Protein AF-A0A3R7S273-F1 (afdb_monomer_lite)

Structure (mmCIF, N/CA/C/O backbone):
data_AF-A0A3R7S273-F1
#
_entry.id   AF-A0A3R7S273-F1
#
loop_
_atom_site.group_PDB
_atom_site.id
_atom_site.type_symbol
_atom_site.label_atom_id
_atom_site.label_alt_id
_atom_site.label_comp_id
_atom_site.label_asym_id
_atom_site.label_entity_id
_atom_site.label_seq_id
_atom_site.pdbx_PDB_ins_code
_atom_site.Cartn_x
_atom_site.Cartn_y
_atom_site.Cartn_z
_atom_site.occupancy
_atom_site.B_iso_or_equiv
_atom_site.auth_seq_id
_atom_site.auth_comp_id
_atom_site.auth_asym_id
_atom_site.auth_atom_id
_atom_site.pdbx_PDB_model_num
ATOM 1 N N . MET A 1 1 ? -19.172 -91.800 24.899 1.00 38.34 1 MET A N 1
ATOM 2 C CA . MET A 1 1 ? -19.962 -91.313 26.058 1.00 38.34 1 MET A CA 1
ATOM 3 C C . MET A 1 1 ? -20.710 -90.063 25.612 1.00 38.34 1 MET A C 1
ATOM 5 O O . MET A 1 1 ? -20.093 -89.221 24.989 1.00 38.34 1 MET A O 1
ATOM 9 N N . ARG A 1 2 ? -22.051 -90.106 25.592 1.00 43.72 2 ARG A N 1
ATOM 10 C CA . ARG A 1 2 ? -22.961 -89.386 26.519 1.00 43.72 2 ARG A CA 1
ATOM 11 C C . ARG A 1 2 ? -22.810 -87.857 26.447 1.00 43.72 2 ARG A C 1
ATOM 13 O O . ARG A 1 2 ? -21.716 -87.375 26.646 1.00 43.72 2 ARG A O 1
ATOM 20 N N . ARG A 1 3 ? -23.841 -87.020 26.343 1.00 42.00 3 ARG A N 1
ATOM 21 C CA . ARG A 1 3 ? -25.311 -87.077 26.193 1.00 42.00 3 ARG A CA 1
ATOM 22 C C . ARG A 1 3 ? -25.757 -85.602 26.412 1.00 42.00 3 ARG A C 1
ATOM 24 O O . ARG A 1 3 ? -24.990 -84.849 27.001 1.00 42.00 3 ARG A O 1
ATOM 31 N N . ARG A 1 4 ? -27.037 -85.302 26.127 1.00 44.69 4 ARG A N 1
ATOM 32 C CA . ARG A 1 4 ? -27.860 -84.151 26.604 1.00 44.69 4 ARG A CA 1
ATOM 33 C C . ARG A 1 4 ? -27.757 -82.861 25.774 1.00 44.69 4 ARG A C 1
ATOM 35 O O . ARG A 1 4 ? -26.664 -82.426 25.473 1.00 44.69 4 ARG A O 1
ATOM 42 N N . SER A 1 5 ? -28.821 -82.138 25.423 1.00 46.66 5 SER A N 1
ATOM 43 C CA . SER A 1 5 ? -30.291 -82.323 25.420 1.00 46.66 5 SER A CA 1
ATOM 44 C C . SER A 1 5 ? -30.897 -80.983 24.947 1.00 46.66 5 SER A C 1
ATOM 46 O O . SER A 1 5 ? -30.442 -79.940 25.408 1.00 46.66 5 SER A O 1
ATOM 48 N N . LYS A 1 6 ? -31.916 -80.994 24.069 1.00 58.69 6 LYS A N 1
ATOM 49 C CA . LYS A 1 6 ? -32.743 -79.811 23.697 1.00 58.69 6 LYS A CA 1
ATOM 50 C C . LYS A 1 6 ? -33.460 -79.226 24.939 1.00 58.69 6 LYS A C 1
ATOM 52 O O . LYS A 1 6 ? -33.595 -79.973 25.910 1.00 58.69 6 LYS A O 1
ATOM 57 N N . PRO A 1 7 ? -33.965 -77.965 24.933 1.00 58.94 7 PRO A N 1
ATOM 58 C CA . PRO A 1 7 ? -35.408 -77.759 24.663 1.00 58.94 7 PRO A CA 1
ATOM 59 C C . PRO A 1 7 ? -35.717 -76.360 24.004 1.00 58.94 7 PRO A C 1
ATOM 61 O O . PRO A 1 7 ? -34.832 -75.845 23.324 1.00 58.94 7 PRO A O 1
ATOM 64 N N . PRO A 1 8 ? -36.940 -75.768 24.016 1.00 52.12 8 PRO A N 1
ATOM 65 C CA . PRO A 1 8 ? -37.614 -75.271 22.807 1.00 52.12 8 PRO A CA 1
ATOM 66 C C . PRO A 1 8 ? -37.612 -73.730 22.681 1.00 52.12 8 PRO A C 1
ATOM 68 O O . PRO A 1 8 ? -37.527 -73.001 23.670 1.00 52.12 8 PRO A O 1
ATOM 71 N N . ARG A 1 9 ? -37.788 -73.200 21.461 1.00 42.59 9 ARG A N 1
ATOM 72 C CA . ARG A 1 9 ? -38.087 -71.769 21.271 1.00 42.59 9 ARG A CA 1
ATOM 73 C C . ARG A 1 9 ? -39.520 -71.486 21.730 1.00 42.59 9 ARG A C 1
ATOM 75 O O . ARG A 1 9 ? -40.477 -71.894 21.081 1.00 42.59 9 ARG A O 1
ATOM 82 N N . LYS A 1 10 ? -39.636 -70.805 22.871 1.00 44.19 10 LYS A N 1
ATOM 83 C CA . LYS A 1 10 ? -40.882 -70.282 23.438 1.00 44.19 10 LYS A CA 1
ATOM 84 C C . LYS A 1 10 ? -41.565 -69.339 22.442 1.00 44.19 10 LYS A C 1
ATOM 86 O O . LYS A 1 10 ? -40.956 -68.384 21.962 1.00 44.19 10 LYS A O 1
ATOM 91 N N . SER A 1 11 ? -42.831 -69.626 22.167 1.00 45.97 11 SER A N 1
ATOM 92 C CA . SER A 1 11 ? -43.800 -68.737 21.535 1.00 45.97 11 SER A CA 1
ATOM 93 C C . SER A 1 11 ? -44.007 -67.485 22.389 1.00 45.97 11 SER A C 1
ATOM 95 O O . SER A 1 11 ? -44.297 -67.595 23.581 1.00 45.97 11 SER A O 1
ATOM 97 N N . TRP A 1 12 ? -43.888 -66.309 21.779 1.00 47.84 12 TRP A N 1
ATOM 98 C CA . TRP A 1 12 ? -44.319 -65.046 22.376 1.00 47.84 12 TRP A CA 1
ATOM 99 C C . TRP A 1 12 ? -45.792 -64.796 22.020 1.00 47.84 12 TRP A C 1
ATOM 101 O O . TRP A 1 12 ? -46.177 -65.055 20.877 1.00 47.84 12 TRP A O 1
ATOM 111 N N . PRO A 1 13 ? -46.628 -64.321 22.957 1.00 47.59 13 PRO A N 1
ATOM 112 C CA . PRO A 1 13 ? -48.020 -64.016 22.668 1.00 47.59 13 PRO A CA 1
ATOM 113 C C . PRO A 1 13 ? -48.128 -62.742 21.821 1.00 47.59 13 PRO A C 1
ATOM 115 O O . PRO A 1 13 ? -47.469 -61.738 22.092 1.00 47.59 13 PRO A O 1
ATOM 118 N N . LEU A 1 14 ? -48.986 -62.795 20.801 1.00 55.28 14 LEU A N 1
ATOM 119 C CA . LEU A 1 14 ? -49.446 -61.634 20.042 1.00 55.28 14 LEU A CA 1
ATOM 120 C C . LEU A 1 14 ? -50.136 -60.664 21.009 1.00 55.28 14 LEU A C 1
ATOM 122 O O . LEU A 1 14 ? -51.182 -60.988 21.572 1.00 55.28 14 LEU A O 1
ATOM 126 N N . THR A 1 15 ? -49.555 -59.485 21.218 1.00 55.78 15 THR A N 1
ATOM 127 C CA . THR A 1 15 ? -50.212 -58.416 21.970 1.00 55.78 15 THR A CA 1
ATOM 128 C C . THR A 1 15 ? -51.247 -57.693 21.099 1.00 55.78 15 THR A C 1
ATOM 130 O O . THR A 1 15 ? -51.087 -57.610 19.876 1.00 55.78 15 THR A O 1
ATOM 133 N N . PRO A 1 16 ? -52.343 -57.179 21.690 1.00 47.84 16 PRO A N 1
ATOM 134 C CA . PRO A 1 16 ? -53.472 -56.663 20.930 1.00 47.84 16 PRO A CA 1
ATOM 135 C C . PRO A 1 16 ? -53.183 -55.294 20.317 1.00 47.84 16 PRO A C 1
ATOM 137 O O . PRO A 1 16 ? -52.661 -54.384 20.957 1.00 47.84 16 PRO A O 1
ATOM 140 N N . ARG A 1 17 ? -53.630 -55.159 19.070 1.00 51.72 17 ARG A N 1
ATOM 141 C CA . ARG A 1 17 ? -53.709 -53.947 18.254 1.00 51.72 17 ARG A CA 1
ATOM 142 C C . ARG A 1 17 ? -54.440 -52.818 18.995 1.00 51.72 17 ARG A C 1
ATOM 144 O O . ARG A 1 17 ? -55.669 -52.750 18.978 1.00 51.72 17 ARG A O 1
ATOM 151 N N . THR A 1 18 ? -53.693 -51.903 19.603 1.00 53.62 18 THR A N 1
ATOM 152 C CA . THR A 1 18 ? -54.222 -50.632 20.106 1.00 53.62 18 THR A CA 1
ATOM 153 C C . THR A 1 18 ? -54.517 -49.695 18.932 1.00 53.62 18 THR A C 1
ATOM 155 O O . THR A 1 18 ? -53.678 -49.421 18.075 1.00 53.62 18 THR A O 1
ATOM 158 N N . LYS A 1 19 ? -55.777 -49.255 18.856 1.00 56.97 19 LYS A N 1
ATOM 159 C CA . LYS A 1 19 ? -56.311 -48.335 17.846 1.00 56.97 19 LYS A CA 1
ATOM 160 C C . LYS A 1 19 ? -55.627 -46.967 17.970 1.00 56.97 19 LYS A C 1
ATOM 162 O O . LYS A 1 19 ? -55.715 -46.345 19.024 1.00 56.97 19 LYS A O 1
ATOM 167 N N . MET A 1 20 ? -55.020 -46.472 16.891 1.00 51.91 20 MET A N 1
ATOM 168 C CA . MET A 1 20 ? -54.620 -45.063 16.793 1.00 51.91 20 MET A CA 1
ATOM 169 C C . MET A 1 20 ? -55.821 -44.190 16.392 1.00 51.91 20 MET A C 1
ATOM 171 O O . MET A 1 20 ? -56.528 -44.550 15.444 1.00 51.91 20 MET A O 1
ATOM 175 N N . PRO A 1 21 ? -56.070 -43.049 17.062 1.00 52.69 21 PRO A N 1
ATOM 176 C CA . PRO A 1 21 ? -57.055 -42.076 16.619 1.00 52.69 21 PRO A CA 1
ATOM 177 C C . PRO A 1 21 ? -56.496 -41.139 15.535 1.00 52.69 21 PRO A C 1
ATOM 179 O O . PRO A 1 21 ? -55.292 -40.986 15.338 1.00 52.69 21 PRO A O 1
ATOM 182 N N . LYS A 1 22 ? -57.440 -40.575 14.781 1.00 56.62 22 LYS A N 1
ATOM 183 C CA . LYS A 1 22 ? -57.307 -39.935 13.469 1.00 56.62 22 LYS A CA 1
ATOM 184 C C . LYS A 1 22 ? -56.405 -38.692 13.484 1.00 56.62 22 LYS A C 1
ATOM 186 O O . LYS A 1 22 ? -56.585 -37.802 14.307 1.00 56.62 22 LYS A O 1
ATOM 191 N N . ARG A 1 23 ? -55.506 -38.611 12.493 1.00 49.16 23 ARG A N 1
ATOM 192 C CA . ARG A 1 23 ? -54.713 -37.421 12.135 1.00 49.16 23 ARG A CA 1
ATOM 193 C C . ARG A 1 23 ? -55.628 -36.208 11.913 1.00 49.16 23 ARG A C 1
ATOM 195 O O . ARG A 1 23 ? -56.299 -36.140 10.885 1.00 49.16 23 ARG A O 1
ATOM 202 N N . SER A 1 24 ? -55.594 -35.232 12.816 1.00 52.41 24 SER A N 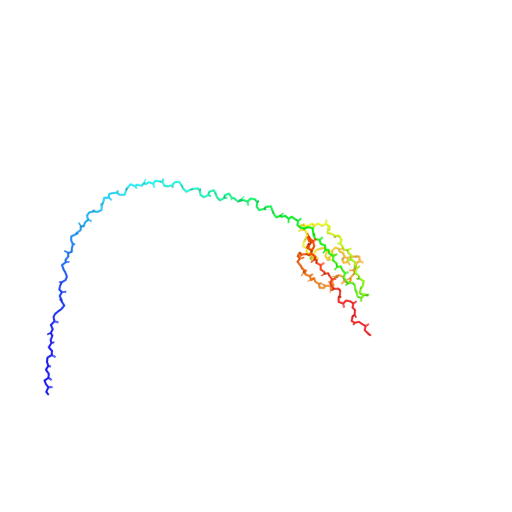1
ATOM 203 C CA . SER A 1 24 ? -55.959 -33.852 12.498 1.00 52.41 24 SER A CA 1
ATOM 204 C C . SER A 1 24 ? -54.761 -33.187 11.823 1.00 52.41 24 SER A C 1
ATOM 206 O O . SER A 1 24 ? -53.676 -33.107 12.399 1.00 52.41 24 SER A O 1
ATOM 208 N N . TRP A 1 25 ? -54.939 -32.742 10.584 1.00 45.00 25 TRP A N 1
ATOM 209 C CA . TRP A 1 25 ? -53.935 -31.958 9.874 1.00 45.00 25 TRP A CA 1
ATOM 210 C C . TRP A 1 25 ? -53.967 -30.528 10.409 1.00 45.00 25 TRP A C 1
ATOM 212 O O . TRP A 1 25 ? -54.717 -29.689 9.914 1.00 45.00 25 TRP A O 1
ATOM 222 N N . SER A 1 26 ? -53.157 -30.245 11.423 1.00 56.56 26 SER A N 1
ATOM 223 C CA . SER A 1 26 ? -52.826 -28.867 11.771 1.00 56.56 26 SER A CA 1
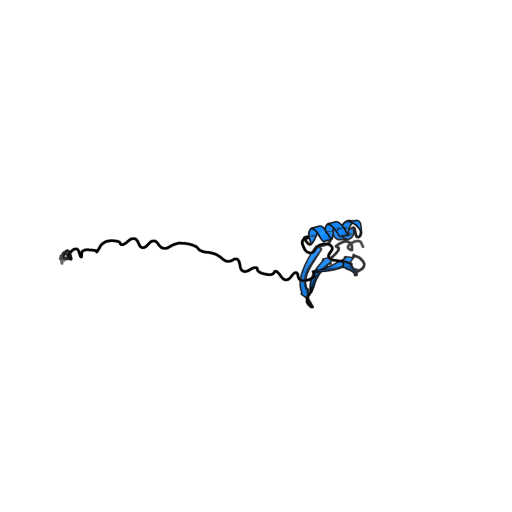ATOM 224 C C . SER A 1 26 ? -51.844 -28.354 10.719 1.00 56.56 26 SER A C 1
ATOM 226 O O . SER A 1 26 ? -50.698 -28.796 10.662 1.00 56.56 26 SER A O 1
ATOM 228 N N . ARG A 1 27 ? -52.312 -27.462 9.837 1.00 49.66 27 ARG A N 1
ATOM 229 C CA . ARG A 1 27 ? -51.443 -26.675 8.953 1.00 49.66 27 ARG A CA 1
ATOM 230 C C . ARG A 1 27 ? -50.545 -25.807 9.830 1.00 49.66 27 ARG A C 1
ATOM 232 O O . ARG A 1 27 ? -51.032 -24.865 10.446 1.00 49.66 27 ARG A O 1
ATOM 239 N N . CYS A 1 28 ? -49.252 -26.097 9.853 1.00 46.44 28 CYS A N 1
ATOM 240 C CA . CYS A 1 28 ? -48.260 -25.141 10.326 1.00 46.44 28 CYS A CA 1
ATOM 241 C C . CYS A 1 28 ? -47.915 -24.207 9.155 1.00 46.44 28 CYS A C 1
ATOM 243 O O . CYS A 1 28 ? -47.469 -24.711 8.119 1.00 46.44 28 CYS A O 1
ATOM 245 N N . PRO A 1 29 ? -48.103 -22.881 9.258 1.00 59.91 29 PRO A N 1
ATOM 246 C CA . PRO A 1 29 ? -47.499 -21.968 8.303 1.00 59.91 29 PRO A CA 1
ATOM 247 C C . PRO A 1 29 ? -45.986 -21.950 8.547 1.00 59.91 29 PRO A C 1
ATOM 249 O O . PRO A 1 29 ? -45.508 -21.554 9.607 1.00 59.91 29 PRO A O 1
ATOM 252 N N . ASN A 1 30 ? -45.236 -22.430 7.558 1.00 65.12 30 ASN A N 1
ATOM 253 C CA . ASN A 1 30 ? -43.800 -22.224 7.463 1.00 65.12 30 ASN A CA 1
ATOM 254 C C . ASN A 1 30 ? -43.569 -20.834 6.874 1.00 65.12 30 ASN A C 1
ATOM 256 O O . ASN A 1 30 ? -43.843 -20.618 5.697 1.00 65.12 30 ASN A O 1
ATOM 260 N N . MET A 1 31 ? -43.058 -19.917 7.686 1.00 58.56 31 MET A N 1
ATOM 261 C CA . MET A 1 31 ? -42.386 -18.722 7.198 1.00 58.56 31 MET A CA 1
ATOM 262 C C . MET A 1 31 ? -41.191 -18.459 8.109 1.00 58.56 31 MET A C 1
ATOM 264 O O . MET A 1 31 ? -41.259 -17.666 9.044 1.00 58.56 31 MET A O 1
ATOM 268 N N . AS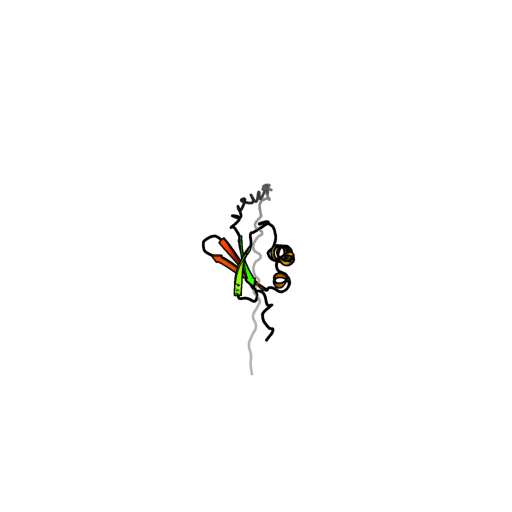N A 1 32 ? -40.082 -19.145 7.825 1.00 65.62 32 ASN A N 1
ATOM 269 C CA . ASN A 1 32 ? -38.756 -18.646 8.174 1.00 65.62 32 ASN A CA 1
ATOM 270 C C . ASN A 1 32 ? -38.567 -17.282 7.487 1.00 65.62 32 ASN A C 1
ATOM 272 O O . ASN A 1 32 ? -37.988 -17.193 6.408 1.00 65.62 32 ASN A O 1
ATOM 276 N N . HIS A 1 33 ? -39.057 -16.204 8.101 1.00 54.75 33 HIS A N 1
ATOM 277 C CA . HIS A 1 33 ? -38.485 -14.885 7.872 1.00 54.75 33 HIS A CA 1
ATOM 278 C C . HIS A 1 33 ? -37.143 -14.887 8.583 1.00 54.75 33 HIS A C 1
ATOM 280 O O . HIS A 1 33 ? -37.020 -14.507 9.745 1.00 54.75 33 HIS A O 1
ATOM 286 N N . GLN A 1 34 ? -36.130 -15.384 7.882 1.00 60.56 34 GLN A N 1
ATOM 287 C CA . GLN A 1 34 ? -34.754 -15.138 8.252 1.00 60.56 34 GLN A CA 1
ATOM 288 C C . GLN A 1 34 ? -34.523 -13.649 7.983 1.00 60.56 34 GLN A C 1
ATOM 290 O O . GLN A 1 34 ? -34.140 -13.241 6.890 1.00 60.56 34 GLN A O 1
ATOM 295 N N . THR A 1 35 ? -34.875 -12.807 8.955 1.00 61.72 35 THR A N 1
ATOM 296 C CA . THR A 1 35 ? -34.437 -11.417 8.990 1.00 61.72 35 THR A CA 1
ATOM 297 C C . THR A 1 35 ? -32.919 -11.461 9.007 1.00 61.72 35 THR A C 1
ATOM 299 O O . THR A 1 35 ? -32.323 -11.760 10.041 1.00 61.72 35 THR A O 1
ATOM 302 N N . PHE A 1 36 ? -32.298 -11.236 7.848 1.00 62.59 36 PHE A N 1
ATOM 303 C CA . PHE A 1 36 ? -30.880 -10.930 7.754 1.00 62.59 36 PHE A CA 1
ATOM 304 C C . PHE A 1 36 ? -30.678 -9.636 8.535 1.00 62.59 36 PHE A C 1
ATOM 306 O O . PHE A 1 36 ? -30.912 -8.536 8.034 1.00 62.59 36 PHE A O 1
ATOM 313 N N . SER A 1 37 ? -30.326 -9.783 9.811 1.00 60.62 37 SER A N 1
ATOM 314 C CA . SER A 1 37 ? -29.750 -8.723 10.616 1.00 60.62 37 SER A CA 1
ATOM 315 C C . SER A 1 37 ? -28.652 -8.107 9.764 1.00 60.62 37 SER A C 1
ATOM 317 O O . SER A 1 37 ? -27.694 -8.789 9.401 1.00 60.62 37 SER A O 1
ATOM 319 N N . LYS A 1 38 ? -28.849 -6.851 9.371 1.00 52.19 38 LYS A N 1
ATOM 320 C CA . LYS A 1 38 ? -27.900 -6.040 8.620 1.00 52.19 38 LYS A CA 1
ATOM 321 C C . LYS A 1 38 ? -26.614 -5.981 9.442 1.00 52.19 38 LYS A C 1
ATOM 323 O O . LYS A 1 38 ? -26.494 -5.143 10.329 1.00 52.19 38 LYS A O 1
ATOM 328 N N . MET A 1 39 ? -25.698 -6.921 9.208 1.00 59.75 39 MET A N 1
ATOM 329 C CA . MET A 1 39 ? -24.335 -6.845 9.711 1.00 59.75 39 MET A CA 1
ATOM 330 C C . MET A 1 39 ? -23.768 -5.587 9.061 1.00 59.75 39 MET A C 1
ATOM 332 O O . MET A 1 39 ? -23.473 -5.573 7.868 1.00 59.75 39 MET A O 1
ATOM 336 N N . GLN A 1 40 ? -23.744 -4.485 9.808 1.00 55.34 40 GLN A N 1
ATOM 337 C CA . GLN A 1 40 ? -22.987 -3.314 9.409 1.00 55.34 40 GLN A CA 1
ATOM 338 C C . GLN A 1 40 ? -21.531 -3.742 9.516 1.00 55.34 40 GLN A C 1
ATOM 340 O O . GLN A 1 40 ? -20.963 -3.758 10.604 1.00 55.34 40 GLN A O 1
ATOM 345 N N . ILE A 1 41 ? -20.969 -4.196 8.397 1.00 58.97 41 ILE A N 1
ATOM 346 C CA . ILE A 1 41 ? -19.527 -4.326 8.248 1.00 58.97 41 ILE A CA 1
ATOM 347 C C . ILE A 1 41 ? -19.019 -2.905 8.477 1.00 58.97 41 ILE A C 1
ATOM 349 O O . ILE A 1 41 ? -19.278 -2.010 7.676 1.00 58.97 41 ILE A O 1
ATOM 353 N N . ALA A 1 42 ? -18.445 -2.655 9.650 1.00 59.62 42 ALA A N 1
ATOM 354 C CA . ALA A 1 42 ? -17.774 -1.399 9.904 1.00 59.62 42 ALA A CA 1
ATOM 355 C C . ALA A 1 42 ? -16.610 -1.354 8.912 1.00 59.62 42 ALA A C 1
ATOM 357 O O . ALA A 1 42 ? -15.701 -2.178 9.010 1.00 59.62 42 ALA A O 1
ATOM 358 N N . ASN A 1 43 ? -16.680 -0.461 7.922 1.00 65.69 43 ASN A N 1
ATOM 359 C CA . ASN A 1 43 ? -15.575 -0.231 7.000 1.00 65.69 43 ASN A CA 1
ATOM 360 C C . ASN A 1 43 ? -14.420 0.344 7.820 1.00 65.69 43 ASN A C 1
ATOM 362 O O . ASN A 1 43 ? -14.380 1.539 8.106 1.00 65.69 43 ASN A O 1
ATOM 366 N N . ILE A 1 44 ? -13.529 -0.535 8.269 1.00 78.31 44 ILE A N 1
ATOM 367 C CA . ILE A 1 44 ? -12.267 -0.142 8.879 1.00 78.31 44 ILE A CA 1
ATOM 368 C C . ILE A 1 44 ? -11.433 0.514 7.787 1.00 78.31 44 ILE A C 1
ATOM 370 O O . ILE A 1 44 ? -11.264 -0.046 6.703 1.00 78.31 44 ILE A O 1
ATOM 374 N N . THR A 1 45 ? -10.923 1.706 8.077 1.00 82.75 45 THR A N 1
ATOM 375 C CA . THR A 1 45 ? -10.033 2.428 7.174 1.00 82.75 45 THR A CA 1
ATOM 376 C C . THR A 1 45 ? -8.768 1.606 6.960 1.00 82.75 45 THR A C 1
ATOM 378 O O . THR A 1 45 ? -8.094 1.224 7.923 1.00 82.75 45 THR A O 1
ATOM 381 N N . ARG A 1 46 ? -8.448 1.310 5.700 1.00 87.06 46 ARG A N 1
ATOM 382 C CA . ARG A 1 46 ? -7.244 0.560 5.347 1.00 87.06 46 ARG A CA 1
ATOM 383 C C . ARG A 1 46 ? -6.086 1.528 5.182 1.00 87.06 46 ARG A C 1
ATOM 385 O O . ARG A 1 46 ? -6.253 2.627 4.658 1.00 87.06 46 ARG A O 1
ATOM 392 N N . LYS A 1 47 ? -4.914 1.123 5.654 1.00 89.44 47 LYS A N 1
ATOM 393 C CA . LYS A 1 47 ? -3.680 1.891 5.543 1.00 89.44 47 LYS A CA 1
ATOM 394 C C . LYS A 1 47 ? -2.650 1.049 4.809 1.00 89.44 47 LYS A C 1
ATOM 396 O O . LYS A 1 47 ? -2.277 -0.029 5.270 1.00 89.44 47 LYS A O 1
ATOM 401 N N . TYR A 1 48 ? -2.191 1.549 3.669 1.00 90.12 48 TYR A N 1
ATOM 402 C CA . TYR A 1 48 ? -1.226 0.853 2.833 1.00 90.12 48 TYR A CA 1
ATOM 403 C C . TYR A 1 48 ? 0.173 1.435 3.033 1.00 90.12 48 TYR A C 1
ATOM 405 O O . TYR A 1 48 ? 0.380 2.643 2.961 1.00 90.12 48 TYR A O 1
ATOM 413 N N . LEU A 1 49 ? 1.146 0.565 3.289 1.00 90.88 49 LEU A N 1
ATOM 414 C CA . LEU A 1 49 ? 2.541 0.932 3.518 1.00 90.88 49 LEU A CA 1
ATOM 415 C C . LEU A 1 49 ? 3.426 0.246 2.486 1.00 90.88 49 LEU A C 1
ATOM 417 O O . LEU A 1 49 ? 3.666 -0.957 2.554 1.00 90.88 49 LEU A O 1
ATOM 421 N N . PHE A 1 50 ? 3.946 1.011 1.539 1.00 90.12 50 PHE A N 1
ATOM 422 C CA . PHE A 1 50 ? 4.888 0.522 0.546 1.00 90.12 50 PHE A CA 1
ATOM 423 C C . PHE A 1 50 ? 6.327 0.661 1.045 1.00 90.12 50 PHE A C 1
ATOM 425 O O . PHE A 1 50 ? 6.769 1.737 1.435 1.00 90.12 50 PHE A O 1
ATOM 432 N N . LEU A 1 51 ? 7.063 -0.447 1.040 1.00 87.19 51 LEU A N 1
ATOM 433 C CA . LEU A 1 51 ? 8.489 -0.516 1.331 1.00 87.19 51 LEU A CA 1
ATOM 434 C C . LEU A 1 51 ? 9.247 -0.685 0.015 1.00 87.19 51 LEU A C 1
ATOM 436 O O . LEU A 1 51 ? 9.253 -1.781 -0.553 1.00 87.19 51 LEU A O 1
ATOM 440 N N . ASN A 1 52 ? 9.902 0.381 -0.448 1.00 81.69 52 ASN A N 1
ATOM 441 C CA . ASN A 1 52 ? 10.741 0.308 -1.642 1.00 81.69 52 ASN A CA 1
ATOM 442 C C . ASN A 1 52 ? 12.098 -0.372 -1.339 1.00 81.69 52 ASN A C 1
ATOM 444 O O . ASN A 1 52 ? 12.509 -0.505 -0.183 1.00 81.69 52 ASN A O 1
ATOM 448 N N . GLY A 1 53 ? 12.832 -0.761 -2.382 1.00 72.06 53 GLY A N 1
ATOM 449 C CA . GLY A 1 53 ? 14.175 -1.340 -2.333 1.00 72.06 53 GLY A CA 1
ATOM 450 C C . GLY A 1 53 ? 15.196 -0.524 -1.540 1.00 72.06 53 GLY A C 1
ATOM 451 O O . GLY A 1 53 ? 16.066 -1.090 -0.882 1.00 72.06 53 GLY A O 1
ATOM 452 N N . ASN A 1 54 ? 15.031 0.800 -1.505 1.00 76.69 54 ASN A N 1
ATOM 453 C CA . ASN A 1 54 ? 15.860 1.716 -0.713 1.00 76.69 54 ASN A CA 1
ATOM 454 C C . ASN A 1 54 ? 15.480 1.764 0.780 1.00 76.69 54 ASN A C 1
ATOM 456 O O . ASN A 1 54 ? 15.986 2.604 1.518 1.00 76.69 54 ASN A O 1
ATOM 460 N N . ARG A 1 55 ? 14.592 0.870 1.245 1.00 73.06 55 ARG A N 1
ATOM 461 C CA . ARG A 1 55 ? 13.996 0.861 2.599 1.00 73.06 55 ARG A CA 1
ATOM 462 C C . ARG A 1 55 ? 13.191 2.119 2.933 1.00 73.06 55 ARG A C 1
ATOM 464 O O . ARG A 1 55 ? 12.909 2.378 4.103 1.00 73.06 55 ARG A O 1
ATOM 471 N N . GLU A 1 56 ? 12.796 2.872 1.916 1.00 83.12 56 GLU A N 1
ATOM 472 C CA . GLU A 1 56 ? 11.878 3.992 2.067 1.00 83.12 56 GLU A CA 1
ATOM 473 C C . GLU A 1 56 ? 10.460 3.463 2.273 1.00 83.12 56 GLU A C 1
ATOM 475 O O . GLU A 1 56 ? 10.012 2.559 1.563 1.00 83.12 56 GLU A O 1
ATOM 480 N N . LYS A 1 57 ? 9.780 4.011 3.283 1.00 87.25 57 LYS A N 1
ATOM 481 C CA . LYS A 1 57 ? 8.372 3.743 3.570 1.00 87.25 57 LYS A CA 1
ATOM 482 C C . LYS A 1 57 ? 7.537 4.848 2.950 1.00 87.25 57 LYS A C 1
ATOM 484 O O . LYS A 1 57 ? 7.703 6.009 3.311 1.00 87.25 57 LYS A O 1
ATOM 489 N N . ILE A 1 58 ? 6.641 4.469 2.058 1.00 89.00 58 ILE A N 1
ATOM 490 C CA . ILE A 1 58 ? 5.695 5.363 1.406 1.00 89.00 58 ILE A CA 1
ATOM 491 C C . ILE A 1 58 ? 4.306 4.951 1.879 1.00 89.00 58 ILE A C 1
ATOM 493 O O . ILE A 1 58 ? 3.916 3.792 1.744 1.00 89.00 58 ILE A O 1
ATOM 497 N N . GLU A 1 59 ? 3.575 5.887 2.473 1.00 90.25 59 GLU A N 1
ATOM 498 C CA . GLU A 1 59 ? 2.169 5.671 2.805 1.00 90.25 59 GLU A CA 1
ATOM 499 C C . GLU A 1 59 ? 1.341 5.862 1.533 1.00 90.25 59 GLU A C 1
ATOM 501 O O . GLU A 1 59 ? 1.470 6.878 0.852 1.00 90.25 59 GLU A O 1
ATOM 506 N N . LEU A 1 60 ? 0.534 4.861 1.190 1.00 88.81 60 LEU A N 1
ATOM 507 C CA . LEU A 1 60 ? -0.380 4.909 0.056 1.00 88.81 60 LEU A CA 1
ATOM 508 C C . LEU A 1 60 ? -1.801 5.113 0.576 1.00 88.81 60 LEU A C 1
ATOM 510 O O . LEU A 1 60 ? -2.213 4.498 1.566 1.00 88.81 60 LEU A O 1
ATOM 514 N N . GLU A 1 61 ? -2.545 5.979 -0.102 1.00 85.31 61 GLU A N 1
ATOM 515 C CA . GLU A 1 61 ? -3.948 6.216 0.210 1.00 85.31 61 GLU A CA 1
ATOM 516 C C . GLU A 1 61 ? -4.811 5.047 -0.273 1.00 85.31 61 GLU A C 1
ATOM 518 O O . GLU A 1 61 ? -4.540 4.401 -1.289 1.00 85.31 61 GLU A O 1
ATOM 523 N N . ASP A 1 62 ? -5.872 4.761 0.476 1.00 83.69 62 ASP A N 1
ATOM 524 C CA . ASP A 1 62 ? -6.891 3.819 0.035 1.00 83.69 62 ASP A CA 1
ATOM 525 C C . ASP A 1 62 ? -7.837 4.534 -0.935 1.00 83.69 62 ASP A C 1
ATOM 527 O O . ASP A 1 62 ? -8.708 5.298 -0.521 1.00 83.69 62 ASP A O 1
ATOM 531 N N . ILE A 1 63 ? -7.624 4.321 -2.234 1.00 84.44 63 ILE A N 1
ATOM 532 C CA . ILE A 1 63 ? -8.396 4.972 -3.305 1.00 84.44 63 ILE A CA 1
ATOM 533 C C . ILE A 1 63 ? -9.859 4.529 -3.268 1.00 84.44 63 ILE A C 1
ATOM 535 O O . ILE A 1 63 ? -10.759 5.321 -3.543 1.00 84.44 63 ILE A O 1
ATOM 539 N N . ASP A 1 64 ? -10.092 3.254 -2.953 1.00 81.00 64 ASP A N 1
ATOM 540 C CA . ASP A 1 64 ? -11.425 2.674 -2.926 1.00 81.00 64 ASP A CA 1
ATOM 541 C C . ASP A 1 64 ? -11.480 1.506 -1.927 1.00 81.00 64 ASP A C 1
ATOM 543 O O . ASP A 1 64 ? -10.854 0.472 -2.179 1.00 81.00 64 ASP A O 1
ATOM 547 N N . PRO A 1 65 ? -12.256 1.616 -0.831 1.00 75.81 65 PRO A N 1
ATOM 548 C CA . PRO A 1 65 ? -12.384 0.571 0.183 1.00 75.81 65 PRO A CA 1
ATOM 549 C C . PRO A 1 65 ? -13.008 -0.735 -0.342 1.00 75.81 65 PRO A C 1
ATOM 551 O O . PRO A 1 65 ? -12.809 -1.785 0.271 1.00 75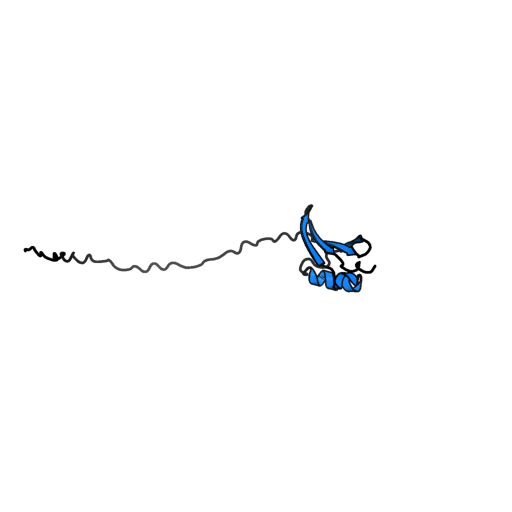.81 65 PRO A O 1
ATOM 554 N N . GLU A 1 66 ? -13.739 -0.707 -1.463 1.00 80.31 66 GLU A N 1
ATOM 555 C CA . GLU A 1 66 ? -14.287 -1.908 -2.112 1.00 80.31 66 GLU A CA 1
ATOM 556 C C . GLU A 1 66 ? -13.247 -2.617 -2.994 1.00 80.31 66 GLU A C 1
ATOM 558 O O . GLU A 1 66 ? -13.391 -3.798 -3.325 1.00 80.31 66 GLU A O 1
ATOM 563 N N . MET A 1 67 ? -12.163 -1.924 -3.353 1.00 82.69 67 MET A N 1
ATOM 564 C CA . MET A 1 67 ? -11.099 -2.462 -4.189 1.00 82.69 67 MET A CA 1
ATOM 565 C C . MET A 1 67 ? -10.210 -3.430 -3.402 1.00 82.69 67 MET A C 1
ATOM 567 O O . MET A 1 67 ? -9.802 -3.154 -2.275 1.00 82.69 67 MET A O 1
ATOM 571 N N . GLY A 1 68 ? -9.882 -4.579 -3.997 1.00 84.12 68 GLY A N 1
ATOM 572 C CA . GLY A 1 68 ? -8.943 -5.537 -3.407 1.00 84.12 68 GLY A CA 1
ATOM 573 C C . GLY A 1 68 ? -7.500 -5.019 -3.391 1.00 84.12 68 GLY A C 1
ATOM 574 O O . GLY A 1 68 ? -7.119 -4.185 -4.213 1.00 84.12 68 GLY A O 1
ATOM 575 N N . HIS A 1 69 ? -6.673 -5.563 -2.495 1.00 86.88 69 HIS A N 1
ATOM 576 C CA . HIS A 1 69 ? -5.272 -5.148 -2.327 1.00 86.88 69 HIS A CA 1
ATOM 577 C C . HIS A 1 69 ? -4.458 -5.238 -3.630 1.00 86.88 69 HIS A C 1
ATOM 579 O O . HIS A 1 69 ? -3.666 -4.350 -3.926 1.00 86.88 69 HIS A O 1
ATOM 585 N N . GLU A 1 70 ? -4.696 -6.275 -4.438 1.00 86.44 70 GLU A N 1
ATOM 586 C CA . GLU A 1 70 ? -4.033 -6.490 -5.733 1.00 86.44 70 GLU A CA 1
ATOM 587 C C . GLU A 1 70 ? -4.303 -5.354 -6.724 1.00 86.44 70 GLU A C 1
ATOM 589 O O . GLU A 1 70 ? -3.411 -4.934 -7.454 1.00 86.44 70 GLU A O 1
ATOM 594 N N . ARG A 1 71 ? -5.527 -4.819 -6.731 1.00 88.19 71 ARG A N 1
ATOM 595 C CA . ARG A 1 71 ? -5.915 -3.731 -7.632 1.00 88.19 71 ARG A CA 1
ATOM 596 C C . ARG A 1 71 ? -5.344 -2.391 -7.194 1.00 88.19 71 ARG A C 1
ATOM 598 O O . ARG A 1 71 ? -4.939 -1.609 -8.047 1.00 88.19 71 ARG A O 1
ATOM 605 N N . ILE A 1 72 ? -5.245 -2.156 -5.887 1.00 89.00 72 ILE A N 1
ATOM 606 C CA . ILE A 1 72 ? -4.538 -0.986 -5.353 1.00 89.00 72 ILE A CA 1
ATOM 607 C C . ILE A 1 72 ? -3.051 -1.068 -5.704 1.00 89.00 72 ILE A C 1
ATOM 609 O O . ILE A 1 72 ? -2.478 -0.098 -6.196 1.00 89.00 72 ILE A O 1
ATOM 613 N N . MET A 1 73 ? -2.443 -2.244 -5.543 1.00 89.00 73 MET A N 1
ATOM 614 C CA . MET A 1 73 ? -1.061 -2.493 -5.952 1.00 89.00 73 MET A CA 1
ATOM 615 C C . MET A 1 73 ? -0.859 -2.247 -7.454 1.00 89.00 73 MET A C 1
ATOM 617 O O . MET A 1 73 ? 0.078 -1.551 -7.833 1.00 89.00 73 MET A O 1
ATOM 621 N N . GLU A 1 74 ? -1.754 -2.750 -8.307 1.00 89.38 74 GLU A N 1
ATOM 622 C CA . GLU A 1 74 ? -1.715 -2.520 -9.755 1.00 89.38 74 GLU A CA 1
ATOM 623 C C . GLU A 1 74 ? -1.877 -1.032 -10.104 1.00 89.38 74 GLU A C 1
ATOM 625 O O . GLU A 1 74 ? -1.124 -0.514 -10.926 1.00 89.38 74 GLU A O 1
ATOM 630 N N . HIS A 1 75 ? -2.786 -0.314 -9.441 1.00 91.06 75 HIS A N 1
ATOM 631 C CA . HIS A 1 75 ? -2.975 1.122 -9.652 1.00 91.06 75 HIS A CA 1
ATOM 632 C C . HIS A 1 75 ? -1.697 1.912 -9.348 1.00 91.06 75 HIS A C 1
ATOM 634 O O . HIS A 1 75 ? -1.219 2.689 -10.176 1.00 91.06 75 HIS A O 1
ATOM 640 N N . TYR A 1 76 ? -1.109 1.679 -8.174 1.00 89.31 76 TYR A N 1
ATOM 641 C CA . TYR A 1 76 ? 0.112 2.365 -7.765 1.00 89.31 76 TYR A CA 1
ATOM 642 C C . TYR A 1 76 ? 1.360 1.852 -8.491 1.00 89.31 76 TYR A C 1
ATOM 644 O O . TYR A 1 76 ? 2.372 2.551 -8.503 1.00 89.31 76 TYR A O 1
ATOM 652 N N . SER A 1 77 ? 1.297 0.698 -9.162 1.00 89.19 77 SER A N 1
ATOM 653 C CA . SER A 1 77 ? 2.410 0.173 -9.961 1.00 89.19 77 SER A CA 1
ATOM 654 C C . SER A 1 77 ? 2.792 1.064 -11.148 1.00 89.19 77 SER A C 1
ATOM 656 O O . SER A 1 77 ? 3.940 1.041 -11.590 1.00 89.19 77 SER A O 1
ATOM 658 N N . ALA A 1 78 ? 1.862 1.903 -11.620 1.00 89.00 78 ALA A N 1
ATOM 659 C CA . ALA A 1 78 ? 2.138 2.921 -12.631 1.00 89.00 78 ALA A CA 1
ATOM 660 C C . ALA A 1 78 ? 3.067 4.038 -12.115 1.00 89.00 78 ALA A C 1
ATOM 662 O O . ALA A 1 78 ? 3.776 4.657 -12.906 1.00 89.00 78 ALA A O 1
ATOM 663 N N . LEU A 1 79 ? 3.062 4.293 -10.800 1.00 89.06 79 LEU A N 1
ATOM 664 C CA . LEU A 1 79 ? 3.918 5.279 -10.133 1.00 89.06 79 LEU A CA 1
ATOM 665 C C . LEU A 1 79 ? 5.184 4.638 -9.554 1.00 89.06 79 LEU A C 1
ATOM 667 O O . LEU A 1 79 ? 6.266 5.209 -9.661 1.00 89.06 79 LEU A O 1
ATOM 671 N N . TYR A 1 80 ? 5.044 3.447 -8.972 1.00 88.19 80 TYR A N 1
ATOM 672 C CA . TYR A 1 80 ? 6.115 2.683 -8.340 1.00 88.19 80 TYR A CA 1
ATOM 673 C C . TYR A 1 80 ? 6.217 1.309 -9.011 1.00 88.19 80 TYR A C 1
ATOM 675 O O . TYR A 1 80 ? 5.533 0.369 -8.595 1.00 88.19 80 TYR A O 1
ATOM 683 N N . PRO A 1 81 ? 7.049 1.155 -10.058 1.00 86.56 81 PRO A N 1
ATOM 684 C CA . PRO A 1 81 ? 7.175 -0.097 -10.804 1.00 86.56 81 PRO A CA 1
ATOM 685 C C . PRO A 1 81 ? 7.512 -1.292 -9.915 1.00 86.56 81 PRO A C 1
ATOM 687 O O . PRO A 1 81 ? 7.176 -2.431 -10.235 1.00 86.56 81 PRO A O 1
ATOM 690 N N . GLU A 1 82 ? 8.154 -1.051 -8.776 1.00 86.12 82 GLU A N 1
ATOM 691 C CA . GLU A 1 82 ? 8.544 -2.082 -7.830 1.00 86.12 82 GLU A CA 1
ATOM 692 C C . GLU A 1 82 ? 7.348 -2.732 -7.117 1.00 86.12 82 GLU A C 1
ATOM 694 O O . GLU A 1 82 ? 7.473 -3.855 -6.624 1.00 86.12 82 GLU A O 1
ATOM 699 N N . LEU A 1 83 ? 6.177 -2.081 -7.123 1.00 87.25 83 LEU A N 1
ATOM 700 C CA . LEU A 1 83 ? 4.931 -2.672 -6.644 1.00 87.25 83 LEU A CA 1
ATOM 701 C C . LEU A 1 83 ? 4.483 -3.856 -7.495 1.00 87.25 83 LEU A C 1
ATOM 703 O O . LEU A 1 83 ? 3.904 -4.769 -6.931 1.00 87.25 83 LEU A O 1
ATOM 707 N N . THR A 1 84 ? 4.792 -3.915 -8.799 1.00 86.38 84 THR A N 1
ATOM 708 C CA . THR A 1 84 ? 4.381 -5.051 -9.662 1.00 86.38 84 THR A CA 1
ATOM 709 C C . THR A 1 84 ? 4.874 -6.407 -9.155 1.00 86.38 84 THR A C 1
ATOM 711 O O . THR A 1 84 ? 4.201 -7.416 -9.336 1.00 86.38 84 THR A O 1
ATOM 714 N N . ASN A 1 85 ? 6.036 -6.422 -8.499 1.00 85.31 85 ASN A N 1
ATOM 715 C CA . ASN A 1 85 ? 6.660 -7.617 -7.933 1.00 85.31 85 ASN A CA 1
ATOM 716 C C . ASN A 1 85 ? 6.720 -7.564 -6.398 1.00 85.31 85 ASN A C 1
ATOM 718 O O . ASN A 1 85 ? 7.505 -8.291 -5.786 1.00 85.31 85 ASN A O 1
ATOM 722 N N . ALA A 1 86 ? 5.956 -6.670 -5.767 1.00 86.94 86 ALA A N 1
ATOM 723 C CA . ALA A 1 86 ? 5.918 -6.568 -4.320 1.00 86.94 86 ALA A CA 1
ATOM 724 C C . ALA A 1 86 ? 5.092 -7.703 -3.705 1.00 86.94 86 ALA A C 1
ATOM 726 O O . ALA A 1 86 ? 4.111 -8.178 -4.273 1.00 86.94 86 ALA A O 1
ATOM 727 N N . ASN A 1 87 ? 5.488 -8.125 -2.508 1.00 89.31 87 ASN A N 1
ATOM 728 C CA . ASN A 1 87 ? 4.728 -9.068 -1.705 1.00 89.31 87 ASN A CA 1
ATOM 729 C C . ASN A 1 87 ? 3.716 -8.317 -0.829 1.00 89.31 87 ASN A C 1
ATOM 731 O O . ASN A 1 87 ? 4.081 -7.352 -0.153 1.00 89.31 87 ASN A O 1
ATOM 735 N N . VAL A 1 88 ? 2.463 -8.772 -0.829 1.00 89.81 88 VAL A N 1
ATOM 736 C CA . VAL A 1 88 ? 1.387 -8.214 -0.005 1.00 89.81 88 VAL A CA 1
ATOM 737 C C . VAL A 1 88 ? 1.409 -8.886 1.365 1.00 89.81 88 VAL A C 1
ATOM 739 O O . VAL A 1 88 ? 1.138 -10.075 1.507 1.00 89.81 88 VAL A O 1
ATOM 742 N N . MET A 1 89 ? 1.722 -8.110 2.393 1.00 89.69 89 MET A N 1
ATOM 743 C CA . MET A 1 89 ? 1.755 -8.540 3.782 1.00 89.69 89 MET A CA 1
ATOM 744 C C . MET A 1 89 ? 0.623 -7.880 4.561 1.00 89.69 89 MET A C 1
ATOM 746 O O . MET A 1 89 ? 0.748 -6.741 5.010 1.00 89.69 89 MET A O 1
ATOM 750 N N . ASP A 1 90 ? -0.462 -8.617 4.765 1.00 89.50 90 ASP A N 1
ATOM 751 C CA . ASP A 1 90 ? -1.547 -8.192 5.643 1.00 89.50 90 ASP A CA 1
ATOM 752 C C . ASP A 1 90 ? -1.099 -8.267 7.116 1.00 89.50 90 ASP A C 1
ATOM 754 O O . ASP A 1 90 ? -0.690 -9.326 7.603 1.00 89.50 90 ASP A O 1
ATOM 758 N N . LYS A 1 91 ? -1.119 -7.129 7.818 1.00 89.00 91 LYS A N 1
ATOM 759 C CA . LYS A 1 91 ? -0.792 -7.034 9.248 1.00 89.00 91 LYS A CA 1
ATOM 760 C C . LYS A 1 91 ? -2.028 -7.096 10.143 1.00 89.00 91 LYS A C 1
ATOM 762 O O . LYS A 1 91 ? -1.881 -7.196 11.361 1.00 89.00 91 LYS A O 1
ATOM 767 N N . GLY A 1 92 ? -3.223 -7.099 9.563 1.00 85.75 92 GLY A N 1
ATOM 768 C CA . GLY A 1 92 ? -4.476 -7.017 10.292 1.00 85.75 92 GLY A CA 1
ATOM 769 C C . GLY A 1 92 ? -4.715 -5.622 10.867 1.00 85.75 92 GLY A C 1
ATOM 770 O O . GLY A 1 92 ? -4.227 -4.616 10.353 1.00 85.75 92 GLY A O 1
ATOM 771 N N . ILE A 1 93 ? -5.523 -5.554 11.923 1.00 88.12 93 ILE A N 1
ATOM 772 C CA . ILE A 1 93 ? -5.944 -4.281 12.511 1.00 88.12 93 ILE A CA 1
ATOM 773 C C . ILE A 1 93 ? -4.906 -3.824 13.542 1.00 88.12 93 ILE A C 1
ATOM 775 O O . ILE A 1 93 ? -4.749 -4.462 14.583 1.00 88.12 93 ILE A O 1
ATOM 779 N N . ILE A 1 94 ? -4.233 -2.709 13.263 1.00 87.00 94 ILE A N 1
ATOM 780 C CA . ILE A 1 94 ? -3.254 -2.049 14.133 1.00 87.00 94 ILE A CA 1
ATOM 781 C C . ILE A 1 94 ? -3.733 -0.614 14.366 1.00 87.00 94 ILE A C 1
ATOM 783 O O . ILE A 1 94 ? -4.108 0.081 13.428 1.00 87.00 94 ILE A O 1
ATOM 787 N N . ASP A 1 95 ? -3.799 -0.188 15.630 1.00 82.50 95 ASP A N 1
ATOM 788 C CA . ASP A 1 95 ? -4.211 1.170 16.030 1.00 82.50 95 ASP A CA 1
ATOM 789 C C . ASP A 1 95 ? -5.551 1.656 15.429 1.00 82.50 95 ASP A C 1
ATOM 791 O O . ASP A 1 95 ? -5.784 2.849 15.244 1.00 82.50 95 ASP A O 1
ATOM 795 N N . GLY A 1 96 ? -6.468 0.723 15.145 1.00 82.31 96 GLY A N 1
ATOM 796 C CA . GLY A 1 96 ? -7.786 1.012 14.566 1.00 82.31 96 GLY A CA 1
ATOM 797 C C . GLY A 1 96 ? -7.824 1.076 13.035 1.00 82.31 96 GLY A C 1
ATOM 798 O O . GLY A 1 96 ? -8.901 1.287 12.478 1.00 82.31 96 GLY A O 1
ATOM 799 N N . PHE A 1 97 ? -6.697 0.837 12.362 1.00 84.44 97 PHE A N 1
ATOM 800 C CA . PHE A 1 97 ? -6.579 0.768 10.906 1.00 84.44 97 PHE A CA 1
ATOM 801 C C . PHE A 1 97 ? -6.235 -0.647 10.456 1.00 84.44 97 PHE A C 1
ATOM 803 O O . PHE A 1 97 ? -5.523 -1.370 11.145 1.00 84.44 97 PHE A O 1
ATOM 810 N N . HIS A 1 98 ? -6.724 -1.054 9.287 1.00 88.12 98 HIS A N 1
ATOM 811 C CA . HIS A 1 98 ? -6.287 -2.304 8.665 1.00 88.12 98 HIS A CA 1
ATOM 812 C C . HIS A 1 98 ? -4.991 -2.035 7.900 1.00 88.12 98 HIS A C 1
ATOM 814 O O . HIS A 1 98 ? -5.019 -1.447 6.820 1.00 88.12 98 HIS A O 1
ATOM 820 N N . GLU A 1 99 ? -3.856 -2.401 8.491 1.00 90.50 99 GLU A N 1
ATOM 821 C CA . GLU A 1 99 ? -2.540 -2.140 7.912 1.00 90.50 99 GLU A CA 1
ATOM 822 C C . GLU A 1 99 ? -2.132 -3.247 6.938 1.00 90.50 99 GLU A C 1
ATOM 824 O O . GLU A 1 99 ? -2.079 -4.430 7.280 1.00 90.50 99 GLU A O 1
ATOM 829 N N . VAL A 1 100 ? -1.783 -2.854 5.716 1.00 90.62 100 VAL A N 1
ATOM 830 C CA . VAL A 1 100 ? -1.296 -3.762 4.675 1.00 90.62 100 VAL A CA 1
ATOM 831 C C . VAL A 1 100 ? 0.021 -3.229 4.135 1.00 90.62 100 VAL A C 1
ATOM 833 O O . VAL A 1 100 ? 0.131 -2.080 3.714 1.00 90.62 100 VAL A O 1
ATOM 836 N N . HIS A 1 101 ? 1.050 -4.067 4.161 1.00 91.81 101 HIS A N 1
ATOM 837 C CA . HIS A 1 101 ? 2.389 -3.706 3.722 1.00 91.81 101 HIS A CA 1
ATOM 838 C C . HIS A 1 101 ? 2.668 -4.283 2.336 1.00 91.81 101 HIS A C 1
ATOM 840 O O . HIS A 1 101 ? 2.520 -5.482 2.123 1.00 91.81 101 HIS A O 1
ATOM 846 N N . PHE A 1 102 ? 3.155 -3.460 1.416 1.00 91.06 102 PHE A N 1
ATOM 847 C CA . PHE A 1 102 ? 3.677 -3.904 0.130 1.00 91.06 102 PHE A CA 1
ATOM 848 C C . PHE A 1 102 ? 5.200 -3.912 0.190 1.00 91.06 102 PHE A C 1
ATOM 850 O O . PHE A 1 102 ? 5.833 -2.858 0.225 1.00 91.06 102 PHE A O 1
ATOM 857 N N . GLN A 1 103 ? 5.805 -5.095 0.240 1.00 88.94 103 GLN A N 1
ATOM 858 C CA . GLN A 1 103 ? 7.255 -5.237 0.316 1.00 88.94 103 GLN A CA 1
ATOM 859 C C . GLN A 1 103 ? 7.839 -5.501 -1.069 1.00 88.94 103 GLN A C 1
ATOM 861 O O . GLN A 1 103 ? 7.691 -6.597 -1.606 1.00 88.94 103 GLN A 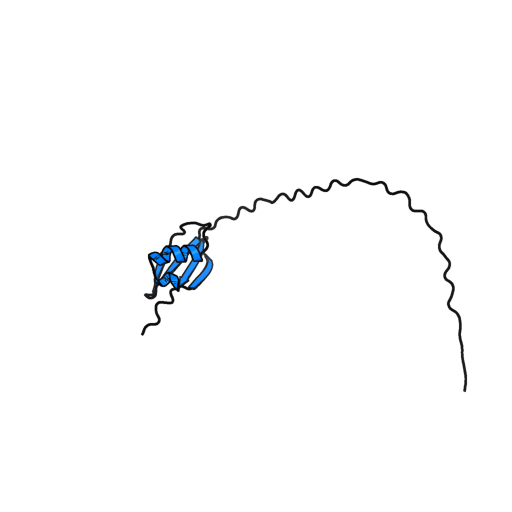O 1
ATOM 866 N N . SER A 1 104 ? 8.528 -4.510 -1.634 1.00 85.38 104 SER A N 1
ATOM 867 C CA . SER A 1 104 ? 9.243 -4.681 -2.897 1.00 85.38 104 SER A CA 1
ATOM 868 C C . SER A 1 104 ? 10.384 -5.695 -2.770 1.00 85.38 104 SER A C 1
ATOM 870 O O . SER A 1 104 ? 11.184 -5.645 -1.834 1.00 85.38 104 SER A O 1
ATOM 872 N N . LEU A 1 105 ? 10.494 -6.586 -3.759 1.00 74.69 105 LEU A N 1
ATOM 873 C CA . LEU A 1 105 ? 11.649 -7.473 -3.943 1.00 74.69 105 LEU A CA 1
ATOM 874 C C . LEU A 1 105 ? 12.811 -6.801 -4.699 1.00 74.69 105 LEU A C 1
ATOM 876 O O . LEU A 1 105 ? 13.882 -7.400 -4.839 1.00 74.69 105 LEU A O 1
ATOM 880 N N . ALA A 1 106 ? 12.624 -5.571 -5.187 1.00 65.25 106 ALA A N 1
ATOM 881 C CA . ALA A 1 106 ? 13.601 -4.826 -5.975 1.00 65.25 106 ALA A CA 1
ATOM 882 C C . ALA A 1 106 ? 14.746 -4.299 -5.088 1.00 65.25 106 ALA A C 1
ATOM 884 O O . ALA A 1 106 ? 14.857 -3.113 -4.820 1.00 65.25 106 ALA A O 1
ATOM 885 N N . GLY A 1 107 ? 15.594 -5.199 -4.594 1.00 58.03 107 GLY A N 1
ATOM 886 C CA . GLY A 1 107 ? 16.756 -4.875 -3.758 1.00 58.03 107 GLY A CA 1
ATOM 887 C C . GLY A 1 107 ? 17.859 -5.937 -3.778 1.00 58.03 107 GLY A C 1
ATOM 888 O O . GLY A 1 107 ? 18.808 -5.851 -3.006 1.00 58.03 107 GLY A O 1
ATOM 889 N N . THR A 1 108 ? 17.767 -6.947 -4.647 1.00 51.00 108 THR A N 1
ATOM 890 C CA . THR A 1 108 ? 18.749 -8.043 -4.761 1.00 51.00 108 THR A CA 1
ATOM 891 C C . THR A 1 108 ? 19.671 -7.871 -5.968 1.00 51.00 108 THR A C 1
ATOM 893 O O . THR A 1 108 ? 19.889 -8.801 -6.740 1.00 51.00 108 THR A O 1
ATOM 896 N N . LYS A 1 109 ? 20.240 -6.675 -6.148 1.00 49.94 109 LYS A N 1
ATOM 897 C CA . LYS A 1 109 ? 21.328 -6.480 -7.114 1.00 49.94 109 LYS A CA 1
ATOM 8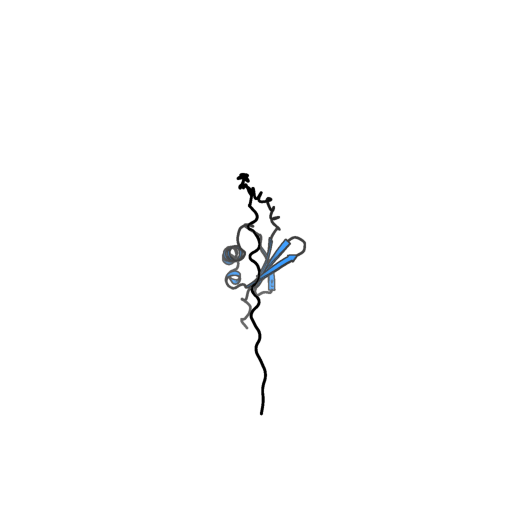98 C C . LYS A 1 109 ? 22.542 -5.877 -6.414 1.00 49.94 109 LYS A C 1
ATOM 900 O O . LYS A 1 109 ? 22.639 -4.662 -6.267 1.00 49.94 109 LYS A O 1
ATOM 905 N N . GLY A 1 110 ? 23.393 -6.775 -5.917 1.00 41.78 110 GLY A N 1
ATOM 906 C CA . GLY A 1 110 ? 24.805 -6.501 -5.649 1.00 41.78 110 GLY A CA 1
ATOM 907 C C . GLY A 1 110 ? 25.616 -6.532 -6.936 1.00 41.78 110 GLY A C 1
ATOM 908 O O . GLY A 1 110 ? 25.142 -7.161 -7.913 1.00 41.78 110 GLY A O 1
#

Sequence (110 aa):
MRRRSKPPRKSWPLTPRTKMPKRSWSRCPNMNHQTFSKMQIANITRKYLFLNGNREKIELEDIDPEMGHERIMEHYSALYPELTNANVMDKGIIDGFHEVHFQSLAGTKG

Radius of gyration: 36.63 Å; chains: 1; bounding box: 82×98×39 Å

Secondary structure (DSSP, 8-state):
---------PPPP----PPPPP---------------------PPEEEEEE-TT--EEEE--S-TTS-HHHHHHHHHTT-GGGGG-EEEEEEEETTEEEEEEE--TT---

pLDDT: mean 71.81, std 17.22, range [38.34, 91.81]

Foldseek 3Di:
DDDDDDDDDDDDDDDDDDDDDDDDDDDDDDDPPVPPPPPPPPLQAAWEWEQDLVRDTDIDHDPDSVDDPVVSLVVCCVVVVQSVQWDWDFPQADPRHRYIYTYGPPHPDD